Protein AF-A0A950ZKV0-F1 (afdb_monomer_lite)

Structure (mmCIF, N/CA/C/O backbone):
data_AF-A0A950ZKV0-F1
#
_entry.id   AF-A0A950ZKV0-F1
#
loop_
_atom_site.group_PDB
_atom_site.id
_atom_site.type_symbol
_atom_site.label_atom_id
_atom_site.label_alt_id
_atom_site.label_comp_id
_atom_site.label_asym_id
_atom_site.label_entity_id
_atom_site.label_seq_id
_atom_site.pdbx_PDB_ins_code
_atom_site.Cartn_x
_atom_site.Cartn_y
_atom_site.Cartn_z
_atom_site.occupancy
_atom_site.B_iso_or_equiv
_atom_site.auth_seq_id
_atom_site.auth_comp_id
_atom_site.auth_asym_id
_atom_site.auth_atom_id
_atom_site.pdbx_PDB_model_num
ATOM 1 N N . TYR A 1 1 ? 3.084 4.923 8.036 1.00 97.00 1 TYR A N 1
ATOM 2 C CA . TYR A 1 1 ? 2.513 3.866 8.898 1.00 97.00 1 TYR A CA 1
ATOM 3 C C . TYR A 1 1 ? 1.881 4.435 10.167 1.00 97.00 1 TYR A C 1
ATOM 5 O O . TYR A 1 1 ? 0.678 4.298 10.338 1.00 97.00 1 TYR A O 1
ATOM 13 N N . ALA A 1 2 ? 2.643 5.137 11.021 1.00 98.06 2 ALA A N 1
ATOM 14 C CA . ALA A 1 2 ? 2.124 5.747 12.255 1.00 98.06 2 ALA A CA 1
ATOM 15 C C . ALA A 1 2 ? 0.890 6.646 12.035 1.00 98.06 2 ALA A C 1
ATOM 17 O O . ALA A 1 2 ? -0.067 6.564 12.798 1.00 98.06 2 ALA A O 1
ATOM 18 N N . LEU A 1 3 ? 0.870 7.421 10.942 1.00 98.25 3 LEU A N 1
ATOM 19 C CA . LEU A 1 3 ? -0.304 8.195 10.524 1.00 98.25 3 LEU A CA 1
ATOM 20 C C . LEU A 1 3 ? -1.563 7.322 10.373 1.00 98.25 3 LEU A C 1
ATOM 22 O O . LEU A 1 3 ? -2.619 7.673 10.882 1.00 98.25 3 LEU A O 1
ATOM 26 N N . GLY A 1 4 ? -1.444 6.155 9.738 1.00 98.38 4 GLY A N 1
ATOM 27 C CA . GLY A 1 4 ? -2.536 5.194 9.593 1.00 98.38 4 GLY A CA 1
ATOM 28 C C . GLY A 1 4 ? -3.085 4.704 10.927 1.00 98.38 4 GLY A C 1
ATOM 29 O O . GLY A 1 4 ? -4.292 4.721 11.151 1.00 98.38 4 GLY A O 1
ATOM 30 N N . ARG A 1 5 ? -2.189 4.335 11.851 1.00 98.50 5 ARG A N 1
ATOM 31 C CA . ARG A 1 5 ? -2.577 3.945 13.216 1.00 98.50 5 ARG A CA 1
ATOM 32 C C . ARG A 1 5 ? -3.327 5.070 13.930 1.00 98.50 5 ARG A C 1
ATOM 34 O O . ARG A 1 5 ? -4.325 4.807 14.597 1.00 98.50 5 ARG A O 1
ATOM 41 N N . ALA A 1 6 ? -2.866 6.312 13.775 1.00 98.56 6 ALA A N 1
ATOM 42 C CA . ALA A 1 6 ? -3.530 7.481 14.342 1.00 98.56 6 ALA A CA 1
ATOM 43 C C . ALA A 1 6 ? -4.933 7.682 13.745 1.00 98.56 6 ALA A C 1
ATOM 45 O O . ALA A 1 6 ? -5.880 7.888 14.501 1.00 98.56 6 ALA A O 1
ATOM 46 N N . ILE A 1 7 ? -5.092 7.524 12.424 1.00 98.00 7 ILE A N 1
ATOM 47 C CA . ILE A 1 7 ? -6.400 7.554 11.748 1.00 98.00 7 ILE A CA 1
ATOM 48 C C . ILE A 1 7 ? -7.327 6.475 12.322 1.00 98.00 7 ILE A C 1
ATOM 50 O O . ILE A 1 7 ? -8.446 6.785 12.717 1.00 98.00 7 ILE A O 1
ATOM 54 N N . ALA A 1 8 ? -6.867 5.227 12.443 1.00 97.50 8 ALA A N 1
ATOM 55 C CA . ALA A 1 8 ? -7.683 4.145 12.999 1.00 97.50 8 ALA A CA 1
ATOM 56 C C . ALA A 1 8 ? -8.114 4.415 14.449 1.00 97.50 8 ALA A C 1
ATOM 58 O O . ALA A 1 8 ? -9.251 4.130 14.827 1.00 97.50 8 ALA A O 1
ATOM 59 N N . SER A 1 9 ? -7.227 4.986 15.266 1.00 97.50 9 SER A N 1
ATOM 60 C CA . SER A 1 9 ? -7.566 5.393 16.632 1.00 97.50 9 SER A CA 1
ATOM 61 C C . SER A 1 9 ? -8.586 6.530 16.664 1.00 97.50 9 SER A C 1
ATOM 63 O O . SER A 1 9 ? -9.527 6.453 17.448 1.00 97.50 9 SER A O 1
ATOM 65 N N . ALA A 1 10 ? -8.458 7.528 15.787 1.00 97.31 10 ALA A N 1
ATOM 66 C CA . ALA A 1 10 ? -9.431 8.612 15.672 1.00 97.31 10 ALA A CA 1
ATOM 67 C C . ALA A 1 10 ? -10.813 8.100 15.231 1.00 97.31 10 ALA A C 1
ATOM 69 O O . ALA A 1 10 ? -11.820 8.482 15.818 1.00 97.31 10 ALA A O 1
ATOM 70 N N . VAL A 1 11 ? -10.864 7.177 14.263 1.00 96.12 11 VAL A N 1
ATOM 71 C CA . VAL A 1 11 ? -12.114 6.542 13.812 1.00 96.12 11 VAL A CA 1
ATOM 72 C C . VAL A 1 11 ? -12.782 5.754 14.942 1.00 96.12 11 VAL A C 1
ATOM 74 O O . VAL A 1 11 ? -13.991 5.855 15.117 1.00 96.12 11 VAL A O 1
ATOM 77 N N . ARG A 1 12 ? -12.018 5.002 15.747 1.00 94.56 12 ARG A N 1
ATOM 78 C CA . ARG A 1 12 ? -12.564 4.264 16.904 1.00 94.56 12 ARG A CA 1
ATOM 79 C C . ARG A 1 12 ? -13.071 5.168 18.024 1.00 94.56 12 ARG A C 1
ATOM 81 O O . ARG A 1 12 ? -13.989 4.778 18.734 1.00 94.56 12 ARG A O 1
ATOM 88 N N . ALA A 1 13 ? -12.449 6.328 18.207 1.00 96.62 13 ALA A N 1
ATOM 89 C CA . ALA A 1 13 ? -12.834 7.300 19.225 1.00 96.62 13 ALA A CA 1
ATOM 90 C C . ALA A 1 13 ? -14.015 8.190 18.793 1.00 96.62 13 ALA A C 1
ATOM 92 O O . ALA A 1 13 ? -14.461 9.024 19.580 1.00 96.62 13 ALA A O 1
ATOM 93 N N . TRP A 1 14 ? -14.509 8.041 17.559 1.00 96.69 14 TRP A N 1
ATOM 94 C CA . TRP A 1 14 ? -15.611 8.844 17.043 1.00 96.69 14 TRP A CA 1
ATOM 95 C C . TRP A 1 14 ? -16.903 8.557 17.835 1.00 96.69 14 TRP A C 1
ATOM 97 O O . TRP A 1 14 ? -17.301 7.396 17.934 1.00 96.69 14 TRP A O 1
ATOM 107 N N . PRO A 1 15 ? -17.567 9.577 18.414 1.00 96.44 15 PRO A N 1
ATOM 108 C CA . PRO A 1 15 ? -18.671 9.369 19.360 1.00 96.44 15 PRO A CA 1
ATOM 109 C C . PRO A 1 15 ? -19.956 8.870 18.690 1.00 96.44 15 PRO A C 1
ATOM 111 O O . PRO A 1 15 ? -20.754 8.156 19.295 1.00 96.44 15 PRO A O 1
ATOM 114 N N . GLU A 1 16 ? -20.172 9.256 17.437 1.00 96.94 16 GLU A N 1
ATOM 115 C CA . GLU A 1 16 ? -21.324 8.826 16.658 1.00 96.94 16 GLU A CA 1
ATOM 116 C C . GLU A 1 16 ? -21.103 7.438 16.058 1.00 96.94 16 GLU A C 1
ATOM 118 O O . GLU A 1 16 ? -20.011 7.086 15.609 1.00 96.94 16 GLU A O 1
ATOM 123 N N . ARG A 1 17 ? -22.184 6.662 15.958 1.00 93.81 17 ARG A N 1
ATOM 124 C CA . ARG A 1 17 ? -22.180 5.363 15.283 1.00 93.81 17 ARG A CA 1
ATOM 125 C C . ARG A 1 17 ? -22.155 5.548 13.759 1.00 93.81 17 ARG A C 1
ATOM 127 O O . ARG A 1 17 ? -23.166 5.355 13.087 1.00 93.81 17 ARG A O 1
ATOM 134 N N . ALA A 1 18 ? -20.995 5.910 13.222 1.00 95.19 18 ALA A N 1
ATOM 135 C CA . ALA A 1 18 ? -20.762 6.092 11.793 1.00 95.19 18 ALA A CA 1
ATOM 136 C C . ALA A 1 18 ? -20.113 4.855 11.148 1.00 9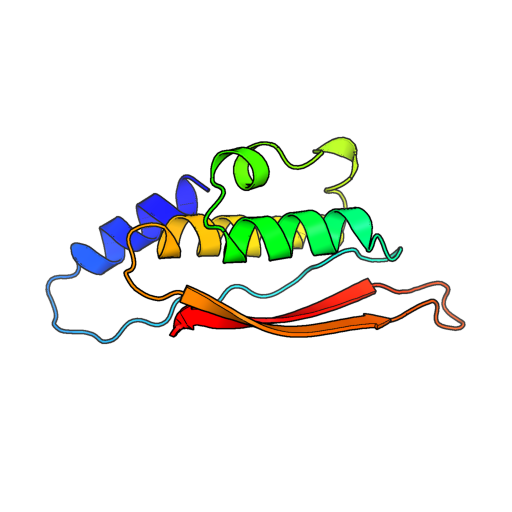5.19 18 ALA A C 1
ATOM 138 O O . ALA A 1 18 ? -19.359 4.111 11.776 1.00 95.19 18 ALA A O 1
ATOM 139 N N . ARG A 1 19 ? -20.384 4.647 9.856 1.00 94.56 19 ARG A N 1
ATOM 140 C CA . ARG A 1 19 ? -19.633 3.706 9.013 1.00 94.56 19 ARG A CA 1
ATOM 141 C C . ARG A 1 19 ? -18.575 4.501 8.260 1.00 94.56 19 ARG A C 1
ATOM 143 O O . ARG A 1 19 ? -18.928 5.339 7.437 1.00 94.56 19 ARG A O 1
ATOM 150 N N . VAL A 1 20 ? -17.303 4.237 8.538 1.00 95.00 20 VAL A N 1
ATOM 151 C CA . VAL A 1 20 ? -16.182 4.975 7.943 1.00 95.00 20 VAL A CA 1
ATOM 152 C C . VAL A 1 20 ? -15.467 4.103 6.918 1.00 95.00 20 VAL A C 1
ATOM 154 O O . VAL A 1 20 ? -15.134 2.954 7.205 1.00 95.00 20 VAL A O 1
ATOM 157 N N . ALA A 1 21 ? -15.219 4.660 5.734 1.00 95.62 21 ALA A N 1
ATOM 158 C CA . ALA A 1 21 ? -14.341 4.076 4.728 1.00 95.62 21 ALA A CA 1
ATOM 159 C C . ALA A 1 21 ? -12.999 4.819 4.729 1.00 95.62 21 ALA A C 1
ATOM 161 O O . ALA A 1 21 ? -12.971 6.048 4.773 1.00 95.62 21 ALA A O 1
ATOM 162 N N . VAL A 1 22 ? -11.894 4.075 4.663 1.00 96.00 22 VAL A N 1
ATOM 163 C CA . VAL A 1 22 ? -10.545 4.628 4.483 1.00 96.00 22 VAL A CA 1
ATOM 164 C C . VAL A 1 22 ? -10.107 4.310 3.061 1.00 96.00 22 VAL A C 1
ATOM 166 O O . VAL A 1 22 ? -10.069 3.143 2.678 1.00 96.00 22 VAL A O 1
ATOM 169 N N . ILE A 1 23 ? -9.797 5.344 2.282 1.00 97.31 23 ILE A N 1
ATOM 170 C CA . ILE A 1 23 ? -9.391 5.221 0.880 1.00 97.31 23 ILE A CA 1
ATOM 171 C C . ILE A 1 23 ? -7.990 5.813 0.746 1.00 97.31 23 ILE A C 1
ATOM 173 O O . ILE A 1 23 ? -7.762 6.960 1.128 1.00 97.31 23 ILE A O 1
ATOM 177 N N . ALA A 1 24 ? -7.062 5.026 0.207 1.00 96.88 24 ALA A N 1
ATOM 178 C CA . ALA A 1 24 ? -5.774 5.509 -0.273 1.00 96.88 24 ALA A CA 1
ATOM 179 C C . ALA A 1 24 ? -5.812 5.559 -1.802 1.00 96.88 24 ALA A C 1
ATOM 181 O O . ALA A 1 24 ? -6.296 4.627 -2.440 1.00 96.88 24 ALA A O 1
ATOM 182 N N . SER A 1 25 ? -5.310 6.647 -2.376 1.00 94.50 25 SER A N 1
ATOM 183 C CA . SER A 1 25 ? -5.216 6.851 -3.822 1.00 94.50 25 SER A CA 1
ATOM 184 C C . SER A 1 25 ? -3.812 7.304 -4.211 1.00 94.50 25 SER A C 1
ATOM 186 O O . SER A 1 25 ? -3.103 7.893 -3.391 1.00 94.50 25 SER A O 1
ATOM 188 N N . GLY A 1 26 ? -3.445 7.078 -5.471 1.00 91.06 26 GLY A N 1
ATOM 189 C CA . GLY A 1 26 ? -2.122 7.392 -6.018 1.00 91.06 26 GLY A CA 1
ATOM 190 C C . GLY A 1 26 ? -1.179 6.189 -6.012 1.00 91.06 26 GLY A C 1
ATOM 191 O O . GLY A 1 26 ? -1.551 5.103 -5.559 1.00 91.06 26 GLY A O 1
ATOM 192 N N . GLY A 1 27 ? 0.037 6.389 -6.517 1.00 82.50 27 GLY A N 1
ATOM 193 C CA . GLY A 1 27 ? 1.006 5.310 -6.732 1.00 82.50 27 GLY A CA 1
ATOM 194 C C . GLY A 1 27 ? 0.588 4.340 -7.854 1.00 82.50 27 GLY A C 1
ATOM 195 O O . GLY A 1 27 ? -0.410 4.569 -8.533 1.00 82.50 27 GLY A O 1
ATOM 196 N N . LEU A 1 28 ? 1.296 3.230 -8.073 1.00 94.25 28 LEU A N 1
ATOM 197 C CA . LEU A 1 28 ? 2.512 2.775 -7.384 1.00 94.25 28 LEU A CA 1
AT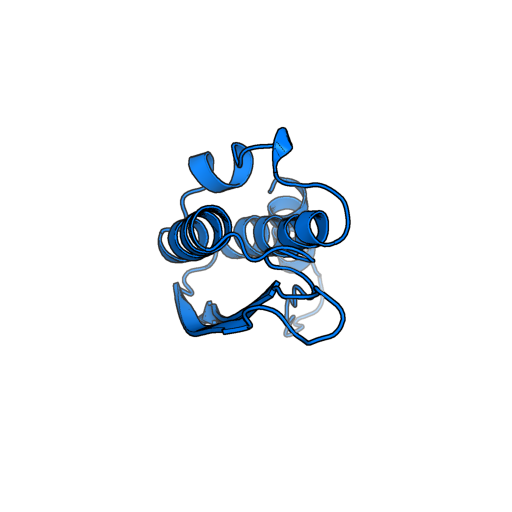OM 198 C C . LEU A 1 28 ? 3.766 3.406 -8.023 1.00 94.25 28 LEU A C 1
ATOM 200 O O . LEU A 1 28 ? 3.892 4.630 -8.018 1.00 94.25 28 LEU A O 1
ATOM 204 N N . SER A 1 29 ? 4.703 2.623 -8.559 1.00 94.75 29 SER A N 1
ATOM 205 C CA . SER A 1 29 ? 5.845 3.146 -9.312 1.00 94.75 29 SER A CA 1
ATOM 206 C C . SER A 1 29 ? 5.406 4.045 -10.478 1.00 94.75 29 SER A C 1
ATOM 208 O O . SER A 1 29 ? 4.512 3.687 -11.243 1.00 94.75 29 SER A O 1
ATOM 210 N N . HIS A 1 30 ? 6.010 5.234 -10.606 1.00 91.56 30 HIS A N 1
ATOM 211 C CA . HIS A 1 30 ? 5.742 6.192 -11.687 1.00 91.56 30 HIS A CA 1
ATOM 212 C C . HIS A 1 30 ? 6.850 7.267 -11.758 1.00 91.56 30 HIS A C 1
ATOM 214 O O . HIS A 1 30 ? 7.233 7.848 -10.745 1.00 91.56 30 HIS A O 1
ATOM 220 N N . PHE A 1 31 ? 7.416 7.637 -12.912 1.00 88.31 31 PHE A N 1
ATOM 221 C CA . PHE A 1 31 ? 7.061 7.333 -14.312 1.00 88.31 31 PHE A CA 1
ATOM 222 C C . PHE A 1 31 ? 7.778 6.111 -14.914 1.00 88.31 31 PHE A C 1
ATOM 224 O O . PHE A 1 31 ? 7.615 5.817 -16.100 1.00 88.31 31 PHE A O 1
ATOM 231 N N . VAL A 1 32 ? 8.625 5.442 -14.133 1.00 88.88 32 VAL A N 1
ATOM 232 C CA . VAL A 1 32 ? 9.316 4.212 -14.530 1.00 88.88 32 VAL A CA 1
ATOM 233 C C . VAL A 1 32 ? 8.715 3.079 -13.719 1.00 88.88 32 VAL A C 1
ATOM 235 O O . VAL A 1 32 ? 8.625 3.190 -12.499 1.00 88.88 32 VAL A O 1
ATOM 238 N N . VAL A 1 33 ? 8.298 2.016 -14.407 1.00 93.12 33 VAL A N 1
ATOM 239 C CA . VAL A 1 33 ? 7.749 0.824 -13.760 1.00 93.12 33 VAL A CA 1
ATOM 240 C C . VAL A 1 33 ? 8.845 0.160 -12.937 1.00 93.12 33 VAL A C 1
ATOM 242 O O . VAL A 1 33 ? 9.909 -0.173 -13.459 1.00 93.12 33 VAL A O 1
ATOM 245 N N . ASP A 1 34 ? 8.549 -0.048 -11.665 1.00 94.88 34 ASP A N 1
ATOM 246 C CA . ASP A 1 34 ? 9.386 -0.758 -10.714 1.00 94.88 34 ASP A CA 1
ATOM 247 C C . ASP A 1 34 ? 8.545 -1.848 -10.037 1.00 94.88 34 ASP A C 1
ATOM 249 O O . ASP A 1 34 ? 8.055 -1.699 -8.916 1.00 94.88 34 ASP A O 1
ATOM 253 N N . GLU A 1 35 ? 8.351 -2.958 -10.756 1.00 96.81 35 GLU A N 1
ATOM 254 C CA . GLU A 1 35 ? 7.520 -4.071 -10.283 1.00 96.81 35 GLU A CA 1
ATOM 255 C C . GLU A 1 35 ? 8.018 -4.671 -8.965 1.00 96.81 35 GLU A C 1
ATOM 257 O O . GLU A 1 35 ? 7.227 -5.210 -8.194 1.00 96.81 35 GLU A O 1
ATOM 262 N N . GLU A 1 36 ? 9.324 -4.615 -8.699 1.00 97.75 36 GLU A N 1
ATOM 263 C CA . GLU A 1 36 ? 9.883 -5.156 -7.463 1.00 97.75 36 GLU A CA 1
ATOM 264 C C . GLU A 1 36 ? 9.414 -4.327 -6.261 1.00 97.75 36 GLU A C 1
ATOM 266 O O . GLU A 1 36 ? 8.922 -4.898 -5.284 1.00 97.75 36 GLU A O 1
ATOM 271 N N . LEU A 1 37 ? 9.505 -2.995 -6.343 1.00 97.62 37 LEU A N 1
ATOM 272 C CA . LEU A 1 37 ? 9.008 -2.108 -5.290 1.00 97.62 37 LEU A CA 1
ATOM 273 C C . LEU A 1 37 ? 7.492 -2.249 -5.119 1.00 97.62 37 LEU A C 1
ATOM 275 O O . LEU A 1 37 ? 7.002 -2.359 -3.992 1.00 97.62 37 LEU A O 1
ATOM 279 N N . ASP A 1 38 ? 6.763 -2.283 -6.232 1.00 97.94 38 ASP A N 1
ATOM 280 C CA . ASP A 1 38 ? 5.307 -2.394 -6.244 1.00 97.94 38 ASP A CA 1
ATOM 281 C C . ASP A 1 38 ? 4.848 -3.684 -5.555 1.00 97.94 38 ASP A C 1
ATOM 283 O O . ASP A 1 38 ? 4.034 -3.657 -4.629 1.00 97.94 38 ASP A O 1
ATOM 287 N N . ARG A 1 39 ? 5.418 -4.828 -5.951 1.00 98.19 39 ARG A N 1
ATOM 288 C CA . ARG A 1 39 ? 5.080 -6.138 -5.379 1.00 98.19 39 ARG A CA 1
ATOM 289 C C . ARG A 1 39 ? 5.552 -6.277 -3.936 1.00 98.19 39 ARG A C 1
ATOM 291 O O . ARG A 1 39 ? 4.860 -6.923 -3.149 1.00 98.19 39 ARG A O 1
ATOM 298 N N . MET A 1 40 ? 6.678 -5.662 -3.565 1.00 98.50 40 MET A N 1
ATOM 299 C CA . MET A 1 40 ? 7.131 -5.599 -2.172 1.00 98.50 40 MET A CA 1
ATOM 300 C C . MET A 1 40 ? 6.096 -4.888 -1.299 1.00 98.50 40 MET A C 1
ATOM 302 O O . MET A 1 40 ? 5.693 -5.422 -0.266 1.00 98.50 40 MET A O 1
ATOM 306 N N . LEU A 1 41 ? 5.631 -3.713 -1.726 1.00 98.31 41 LEU A N 1
ATOM 307 C CA . LEU A 1 41 ? 4.630 -2.939 -1.000 1.00 98.31 41 LEU A CA 1
ATOM 308 C C . LEU A 1 41 ? 3.292 -3.684 -0.917 1.00 98.31 41 LEU A C 1
ATOM 310 O O . LEU A 1 41 ? 2.748 -3.831 0.179 1.00 98.31 41 LEU A O 1
ATOM 314 N N . LEU A 1 42 ? 2.772 -4.178 -2.046 1.00 98.50 42 LEU A N 1
ATOM 315 C CA . LEU A 1 42 ? 1.490 -4.891 -2.095 1.00 98.50 42 LEU A CA 1
ATOM 316 C C . LEU A 1 42 ? 1.524 -6.171 -1.251 1.00 98.50 42 LEU A C 1
ATOM 318 O O . LEU A 1 42 ? 0.630 -6.405 -0.439 1.00 98.50 42 LEU A O 1
ATOM 322 N N . GLY A 1 43 ? 2.591 -6.963 -1.372 1.00 98.44 43 GLY A N 1
ATOM 323 C CA . GLY A 1 43 ? 2.766 -8.182 -0.586 1.00 98.44 43 GLY A CA 1
ATOM 324 C C . GLY A 1 43 ? 2.931 -7.906 0.910 1.00 98.44 43 GLY A C 1
ATOM 325 O O . GLY A 1 43 ? 2.437 -8.676 1.736 1.00 98.44 43 GLY A O 1
ATOM 326 N N . ALA A 1 44 ? 3.587 -6.804 1.284 1.00 98.44 44 ALA A N 1
ATOM 327 C CA . A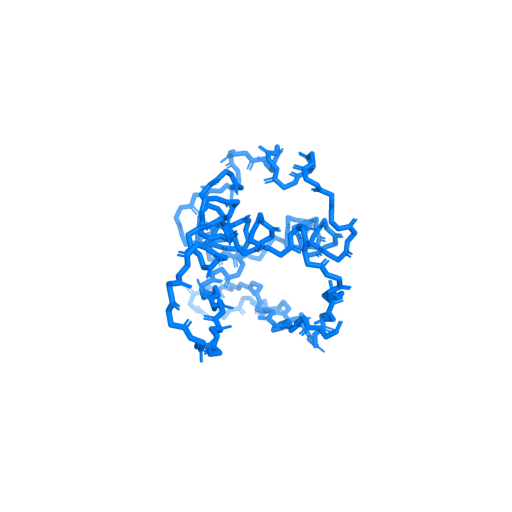LA A 1 44 ? 3.694 -6.398 2.680 1.00 98.44 44 ALA A CA 1
ATOM 328 C C . ALA A 1 44 ? 2.331 -5.982 3.261 1.00 98.44 44 ALA A C 1
ATOM 330 O O . ALA A 1 44 ? 2.035 -6.308 4.410 1.00 98.44 44 ALA A O 1
ATOM 331 N N . LEU A 1 45 ? 1.465 -5.333 2.475 1.00 98.12 45 LEU A N 1
ATOM 332 C CA . LEU A 1 45 ? 0.097 -5.024 2.902 1.00 98.12 45 LEU A CA 1
ATOM 333 C C . LEU A 1 45 ? -0.753 -6.282 3.098 1.00 98.12 45 LEU A C 1
ATOM 335 O O . LEU A 1 45 ? -1.402 -6.408 4.138 1.00 98.12 45 LEU A O 1
ATOM 339 N N . GLU A 1 46 ? -0.716 -7.230 2.155 1.00 97.38 46 GLU A N 1
ATOM 340 C CA . GLU A 1 46 ? -1.437 -8.506 2.280 1.00 97.38 46 GLU A CA 1
ATOM 341 C C . GLU A 1 46 ? -1.034 -9.277 3.539 1.00 97.38 46 GLU A C 1
ATOM 343 O O . GLU A 1 46 ? -1.883 -9.811 4.256 1.00 97.38 46 GLU A O 1
ATOM 348 N N . LYS A 1 47 ? 0.265 -9.285 3.849 1.00 97.06 47 LYS A N 1
ATOM 349 C CA . LYS A 1 47 ? 0.831 -9.990 5.008 1.00 97.06 47 LYS A CA 1
ATOM 350 C C . LYS A 1 47 ? 0.741 -9.201 6.316 1.00 97.06 47 LYS A C 1
ATOM 352 O O . LYS A 1 47 ? 1.137 -9.728 7.352 1.00 97.06 47 LYS A O 1
ATOM 357 N N . LYS A 1 48 ? 0.247 -7.955 6.287 1.00 96.75 48 LYS A N 1
ATOM 358 C CA . LYS A 1 48 ? 0.320 -6.996 7.408 1.00 96.75 48 LYS A CA 1
ATOM 359 C C . LYS A 1 48 ? 1.746 -6.843 7.960 1.00 96.75 48 LYS A C 1
ATOM 361 O O . LYS A 1 48 ? 1.953 -6.688 9.162 1.00 96.75 48 LYS A O 1
ATOM 366 N N . ASP A 1 49 ? 2.736 -6.882 7.074 1.00 98.19 49 ASP A N 1
ATOM 367 C CA . ASP A 1 49 ? 4.147 -6.742 7.415 1.00 98.19 49 ASP A CA 1
ATOM 368 C C . ASP A 1 49 ? 4.500 -5.266 7.652 1.00 98.19 49 ASP A C 1
ATOM 370 O O . ASP A 1 49 ? 4.966 -4.530 6.776 1.00 98.19 49 ASP A O 1
ATOM 374 N N . ALA A 1 50 ? 4.259 -4.830 8.887 1.00 98.25 50 ALA A N 1
ATOM 375 C CA . ALA A 1 50 ? 4.558 -3.482 9.343 1.00 98.25 50 ALA A CA 1
ATOM 376 C C . ALA A 1 50 ? 6.046 -3.125 9.222 1.00 98.25 50 ALA A C 1
ATOM 378 O O . ALA A 1 50 ? 6.373 -1.946 9.072 1.00 98.25 50 ALA A O 1
ATOM 379 N N . ALA A 1 51 ? 6.950 -4.104 9.333 1.00 98.44 51 ALA A N 1
ATOM 380 C CA . ALA A 1 51 ? 8.384 -3.856 9.288 1.00 98.44 51 ALA A CA 1
ATOM 381 C C . ALA A 1 51 ? 8.805 -3.473 7.868 1.00 98.44 51 ALA A C 1
ATOM 383 O O . ALA A 1 51 ? 9.427 -2.425 7.691 1.00 98.44 51 ALA A O 1
ATOM 384 N N . THR A 1 52 ? 8.386 -4.242 6.863 1.00 98.50 52 THR A N 1
ATOM 385 C CA . THR A 1 52 ? 8.660 -3.926 5.454 1.00 98.50 52 THR A CA 1
ATOM 386 C C . THR A 1 52 ? 8.020 -2.597 5.047 1.00 98.50 52 THR A C 1
ATOM 388 O O . THR A 1 52 ? 8.697 -1.731 4.499 1.00 98.50 52 THR A O 1
ATOM 391 N N . LEU A 1 53 ? 6.753 -2.356 5.408 1.00 98.31 53 LEU A N 1
ATOM 392 C CA . LEU A 1 53 ? 6.051 -1.105 5.078 1.00 98.31 53 LEU A CA 1
ATOM 393 C C . LEU A 1 53 ? 6.701 0.154 5.677 1.00 98.31 53 LEU A C 1
ATOM 395 O O . LEU A 1 53 ? 6.572 1.244 5.119 1.00 98.31 53 LEU A O 1
ATOM 399 N N . GLN A 1 54 ? 7.376 0.032 6.821 1.00 97.88 54 GLN A N 1
ATOM 400 C CA . GLN A 1 54 ? 8.082 1.145 7.465 1.00 97.88 54 GLN A CA 1
ATOM 401 C C . GLN A 1 54 ? 9.513 1.337 6.952 1.00 97.88 54 GLN A C 1
ATOM 403 O O . GLN A 1 54 ? 10.080 2.407 7.169 1.00 97.88 54 GLN A O 1
ATOM 408 N N . ASN A 1 55 ? 10.068 0.339 6.261 1.00 98.00 55 ASN A N 1
ATOM 409 C CA . ASN A 1 55 ? 11.452 0.313 5.788 1.00 98.00 55 ASN A CA 1
ATOM 410 C C . ASN A 1 55 ? 11.560 0.140 4.264 1.00 98.00 55 ASN A C 1
ATOM 412 O O . ASN A 1 55 ? 12.577 -0.344 3.774 1.00 98.00 55 ASN A O 1
ATOM 416 N N . LEU A 1 56 ? 10.530 0.540 3.507 1.00 97.50 56 LEU A N 1
ATOM 417 C CA . LEU A 1 56 ? 10.612 0.609 2.046 1.00 97.50 56 LEU A CA 1
ATOM 418 C C . LEU A 1 56 ? 11.830 1.458 1.617 1.00 97.50 56 LEU A C 1
ATOM 420 O O . LEU A 1 56 ? 12.121 2.467 2.274 1.00 97.50 56 LEU A O 1
ATOM 424 N N . PRO A 1 57 ? 12.521 1.090 0.522 1.00 96.56 57 PRO A N 1
ATOM 425 C CA . PRO A 1 57 ? 13.745 1.756 0.074 1.00 96.56 57 PRO A CA 1
ATOM 426 C C . PRO A 1 57 ? 13.464 3.218 -0.290 1.00 96.56 57 PRO A C 1
ATOM 428 O O . PRO A 1 57 ? 12.863 3.527 -1.322 1.00 96.56 57 PRO A O 1
ATOM 431 N N . ARG A 1 58 ? 13.869 4.143 0.587 1.00 94.25 58 ARG A N 1
ATOM 432 C CA . ARG A 1 58 ? 13.507 5.569 0.499 1.00 94.25 58 ARG A CA 1
ATOM 433 C C . ARG A 1 58 ? 14.065 6.228 -0.755 1.00 94.25 58 ARG A C 1
ATOM 435 O O . ARG A 1 58 ? 13.431 7.116 -1.313 1.00 94.25 58 ARG A O 1
ATOM 442 N N . GLU A 1 59 ? 15.219 5.766 -1.208 1.00 94.75 59 GLU A N 1
ATOM 443 C CA . GLU A 1 59 ? 15.890 6.185 -2.431 1.00 94.75 59 GLU A CA 1
ATOM 444 C C . GLU A 1 59 ? 15.102 5.853 -3.708 1.00 94.75 59 GLU A C 1
ATOM 446 O O . GLU A 1 59 ? 15.372 6.454 -4.743 1.00 94.75 59 GLU A O 1
ATOM 451 N N . ARG A 1 60 ? 14.104 4.957 -3.641 1.00 94.50 60 ARG A N 1
ATOM 452 C CA . ARG A 1 60 ? 13.179 4.636 -4.747 1.00 94.50 60 ARG A CA 1
ATOM 453 C C . ARG A 1 60 ? 11.828 5.362 -4.638 1.00 94.50 60 ARG A C 1
ATOM 455 O O . ARG A 1 60 ? 11.037 5.337 -5.574 1.00 94.50 60 ARG A O 1
ATOM 462 N N . LEU A 1 61 ? 11.561 6.049 -3.522 1.00 93.50 61 LEU A N 1
ATOM 463 C CA . LEU A 1 61 ? 10.292 6.732 -3.224 1.00 93.50 61 LEU A CA 1
ATOM 464 C C . LEU A 1 61 ? 10.362 8.239 -3.521 1.00 93.50 61 LEU A C 1
ATOM 466 O O . LEU A 1 61 ? 10.230 9.074 -2.626 1.00 93.50 61 LEU A O 1
ATOM 470 N N . PHE A 1 62 ? 10.565 8.604 -4.784 1.00 89.00 62 PHE A N 1
ATOM 471 C CA . PHE A 1 62 ? 10.649 10.000 -5.230 1.00 89.00 62 PHE A CA 1
ATOM 472 C C . PHE A 1 62 ? 9.634 10.306 -6.335 1.00 89.00 62 PHE A C 1
ATOM 474 O O . PHE A 1 62 ? 9.087 9.402 -6.961 1.00 89.00 62 PHE A O 1
ATOM 481 N N . SER A 1 63 ? 9.387 11.597 -6.590 1.00 89.06 63 SER A N 1
ATOM 482 C CA . SER A 1 63 ? 8.402 12.055 -7.583 1.00 89.06 63 SER A CA 1
ATOM 483 C C . SER A 1 63 ? 7.030 11.391 -7.357 1.00 89.06 63 SER A C 1
ATOM 485 O O . SER A 1 63 ? 6.594 11.260 -6.213 1.00 89.06 63 SER A O 1
ATOM 487 N N . ALA A 1 64 ? 6.351 10.968 -8.419 1.00 90.94 64 ALA A N 1
ATOM 488 C CA . ALA A 1 64 ? 5.047 10.320 -8.349 1.00 90.94 64 ALA A CA 1
ATOM 489 C C . ALA A 1 64 ? 5.066 8.969 -7.608 1.00 90.94 64 ALA A C 1
ATOM 491 O O . ALA A 1 64 ? 4.107 8.658 -6.910 1.00 90.94 64 ALA A O 1
ATOM 492 N N . THR A 1 65 ? 6.176 8.217 -7.620 1.00 94.06 65 THR A N 1
ATOM 493 C CA . THR A 1 65 ? 6.298 6.986 -6.812 1.00 94.06 65 THR A CA 1
ATOM 494 C C . THR A 1 65 ? 6.111 7.246 -5.311 1.00 94.06 65 THR A C 1
ATOM 496 O O . THR A 1 65 ? 5.687 6.351 -4.579 1.00 94.06 65 THR A O 1
ATOM 499 N N . SER A 1 66 ? 6.369 8.467 -4.819 1.00 94.75 66 SER A N 1
ATOM 500 C CA . SER A 1 66 ? 6.170 8.805 -3.400 1.00 94.75 66 SER A CA 1
ATOM 501 C C . SER A 1 66 ? 4.706 8.714 -2.940 1.00 94.75 66 SER A C 1
ATOM 503 O O . SER A 1 66 ? 4.458 8.488 -1.754 1.00 94.75 66 SER A O 1
ATOM 505 N N . GLU A 1 67 ? 3.734 8.776 -3.859 1.00 95.75 67 GLU A N 1
ATOM 506 C CA . GLU A 1 67 ? 2.310 8.567 -3.559 1.00 95.75 67 GLU A CA 1
ATOM 507 C C . GLU A 1 67 ? 2.016 7.155 -3.025 1.00 95.75 67 GLU A C 1
ATOM 509 O O . GLU A 1 67 ? 1.048 6.953 -2.289 1.00 95.75 67 GLU A O 1
ATOM 514 N N . SER A 1 68 ? 2.901 6.189 -3.289 1.00 95.94 68 SER A N 1
ATOM 515 C CA . SER A 1 68 ? 2.868 4.847 -2.694 1.00 95.94 68 SER A CA 1
ATOM 516 C C . SER A 1 68 ? 2.855 4.880 -1.155 1.00 95.94 68 SER A C 1
ATOM 518 O O . SER A 1 68 ? 2.372 3.957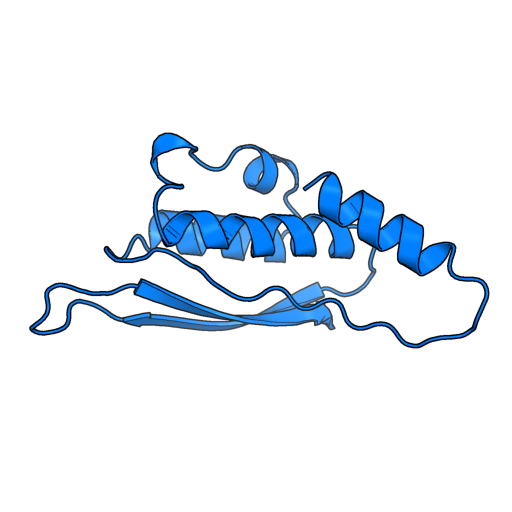 -0.504 1.00 95.94 68 SER A O 1
ATOM 520 N N . LEU A 1 69 ? 3.310 5.969 -0.523 1.00 96.94 69 LEU A N 1
ATOM 521 C CA . LEU A 1 69 ? 3.226 6.146 0.932 1.00 96.94 69 LEU A CA 1
ATOM 522 C C . LEU A 1 69 ? 1.784 6.280 1.455 1.00 96.94 69 LEU A C 1
ATOM 524 O O . LEU A 1 69 ? 1.539 5.979 2.628 1.00 96.94 69 LEU A O 1
ATOM 528 N N . ASN A 1 70 ? 0.813 6.642 0.610 1.00 97.56 70 ASN A N 1
ATOM 529 C CA . ASN A 1 70 ? -0.609 6.594 0.970 1.00 97.56 70 ASN A CA 1
ATOM 530 C C . ASN A 1 70 ? -1.051 5.151 1.251 1.00 97.56 70 ASN A C 1
ATOM 532 O O . ASN A 1 70 ? -1.798 4.896 2.199 1.00 97.56 70 ASN A O 1
ATOM 536 N N . TRP A 1 71 ? -0.511 4.188 0.502 1.00 98.06 71 TRP A N 1
ATOM 537 C CA . TRP A 1 71 ? -0.751 2.767 0.735 1.00 98.06 71 TRP A CA 1
ATOM 538 C C . TRP A 1 71 ? -0.157 2.304 2.075 1.00 98.06 71 TRP A C 1
ATOM 540 O O . TRP A 1 71 ? -0.784 1.565 2.831 1.00 98.06 71 TRP A O 1
ATOM 550 N N . VAL A 1 72 ? 1.015 2.826 2.450 1.00 98.12 72 VAL A N 1
ATOM 551 C CA . VAL A 1 72 ? 1.611 2.597 3.780 1.00 98.12 72 VAL A CA 1
ATOM 552 C C . VAL A 1 72 ? 0.742 3.196 4.898 1.00 98.12 72 VAL A C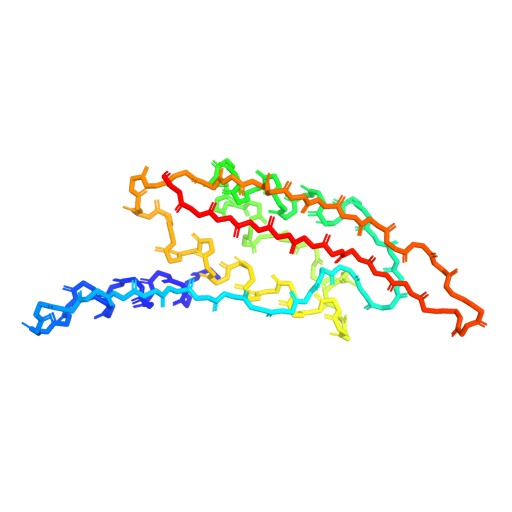 1
ATOM 554 O O . VAL A 1 72 ? 0.692 2.663 6.014 1.00 98.12 72 VAL A O 1
ATOM 557 N N . ALA A 1 73 ? 0.065 4.320 4.644 1.00 98.25 73 ALA A N 1
ATOM 558 C CA . ALA A 1 73 ? -0.873 4.907 5.595 1.00 98.25 73 ALA A CA 1
ATOM 559 C C . ALA A 1 73 ? -2.120 4.027 5.773 1.00 98.25 73 ALA A C 1
ATOM 561 O O . ALA A 1 73 ? -2.454 3.715 6.915 1.00 98.25 73 ALA A O 1
ATOM 562 N N . VAL A 1 74 ? -2.758 3.544 4.699 1.00 98.19 74 VAL A N 1
ATOM 563 C CA . VAL A 1 74 ? -3.897 2.617 4.852 1.00 98.19 74 VAL A CA 1
ATOM 564 C C . VAL A 1 74 ? -3.464 1.293 5.485 1.00 98.19 74 VAL A C 1
ATOM 566 O O . VAL A 1 74 ? -4.162 0.804 6.365 1.00 98.19 74 VAL A O 1
ATOM 569 N N . GLY A 1 75 ? -2.267 0.778 5.183 1.00 98.12 75 GLY A N 1
ATOM 570 C CA . GLY A 1 75 ? -1.707 -0.392 5.870 1.00 98.12 75 GLY A CA 1
ATOM 571 C C . GLY A 1 75 ? -1.668 -0.224 7.393 1.00 98.12 75 GLY A C 1
ATOM 572 O O . GLY A 1 75 ? -2.136 -1.090 8.130 1.00 98.12 75 GLY A O 1
ATOM 573 N N . GLY A 1 76 ? -1.215 0.939 7.872 1.00 98.38 76 GLY A N 1
ATOM 574 C CA . GLY A 1 76 ? -1.238 1.265 9.302 1.00 98.38 76 GLY A CA 1
ATOM 575 C C . GLY A 1 76 ? -2.648 1.424 9.881 1.00 98.38 76 GLY A C 1
ATOM 576 O O . GLY A 1 76 ? -2.867 1.097 11.045 1.00 98.38 76 GLY A O 1
ATOM 577 N N . ALA A 1 77 ? -3.612 1.906 9.091 1.00 98.25 77 ALA A N 1
ATOM 578 C CA . ALA A 1 77 ? -5.006 2.013 9.523 1.00 98.25 77 ALA A CA 1
ATOM 579 C C . ALA A 1 77 ? -5.685 0.636 9.631 1.00 98.25 77 ALA A C 1
ATOM 581 O O . ALA A 1 77 ? -6.483 0.394 10.538 1.00 98.25 77 ALA A O 1
ATOM 582 N N . MET A 1 78 ? -5.324 -0.284 8.735 1.00 97.75 78 MET A N 1
ATOM 583 C CA . MET A 1 78 ? -5.915 -1.617 8.631 1.00 97.75 78 MET A CA 1
ATOM 584 C C . MET A 1 78 ? -5.211 -2.679 9.484 1.00 97.75 78 MET A C 1
ATOM 586 O O . MET A 1 78 ? -5.760 -3.765 9.657 1.00 97.75 78 MET A O 1
ATOM 590 N N . GLU A 1 79 ? -4.045 -2.379 10.067 1.00 94.75 79 GLU A N 1
ATOM 591 C CA . GLU A 1 79 ? -3.261 -3.304 10.903 1.00 94.75 79 GLU A CA 1
ATOM 592 C C . GLU A 1 79 ? -4.111 -3.991 11.981 1.00 94.75 79 GLU A C 1
ATOM 594 O O . GLU A 1 79 ? -4.172 -5.217 12.053 1.00 94.75 79 GLU A O 1
ATOM 599 N N . SER A 1 80 ? -4.810 -3.186 12.786 1.00 91.75 80 SER A N 1
ATOM 600 C CA . SER A 1 80 ? -5.667 -3.655 13.886 1.00 91.75 80 SER A CA 1
ATOM 601 C C . SER A 1 80 ? -7.039 -4.183 13.442 1.00 91.75 80 SER A C 1
ATOM 603 O O . SER A 1 80 ? -7.833 -4.602 14.281 1.00 91.75 80 SER A O 1
ATOM 605 N N . SER A 1 81 ? -7.351 -4.129 12.145 1.00 93.56 81 SER A N 1
ATOM 606 C CA . SER A 1 81 ? -8.607 -4.647 11.602 1.00 93.56 81 SER A CA 1
ATOM 607 C C . SER A 1 81 ? -8.551 -6.168 11.462 1.00 93.56 81 SER A C 1
ATOM 609 O O . SER A 1 81 ? -7.500 -6.727 11.154 1.00 93.56 81 SER A O 1
ATOM 611 N N . ALA A 1 82 ? -9.687 -6.850 11.621 1.00 94.56 82 ALA A N 1
ATOM 612 C CA . ALA A 1 82 ? -9.807 -8.272 11.288 1.00 94.56 82 ALA A CA 1
ATOM 613 C C . ALA A 1 82 ? -9.858 -8.523 9.769 1.00 94.56 82 ALA A C 1
ATOM 615 O O . ALA A 1 82 ? -9.588 -9.639 9.329 1.00 94.56 82 ALA A O 1
ATOM 616 N N . LEU A 1 83 ? -10.159 -7.483 8.980 1.00 96.38 83 LEU A N 1
ATOM 617 C CA . LEU A 1 83 ? -10.233 -7.567 7.525 1.00 96.38 83 LEU A CA 1
ATOM 618 C C . LEU A 1 83 ? -8.862 -7.919 6.934 1.00 96.38 83 LEU A C 1
ATOM 620 O O . LEU A 1 83 ? -7.807 -7.497 7.438 1.00 96.38 83 LEU A O 1
ATOM 624 N N . LYS A 1 84 ? -8.888 -8.684 5.849 1.00 95.94 84 LYS A N 1
ATOM 625 C CA . LYS A 1 84 ? -7.725 -9.074 5.057 1.00 95.94 84 LYS A CA 1
ATOM 626 C C . LYS A 1 84 ? -7.733 -8.293 3.757 1.00 95.94 84 LYS A C 1
ATOM 628 O O . LYS A 1 84 ? -8.786 -8.089 3.160 1.00 95.94 84 LYS A O 1
ATOM 633 N N . MET A 1 85 ? -6.556 -7.849 3.334 1.00 97.81 85 MET A N 1
ATOM 634 C CA . MET A 1 85 ? -6.425 -7.272 2.006 1.00 97.81 85 MET A CA 1
ATOM 635 C C . MET A 1 85 ? -6.625 -8.375 0.964 1.00 97.81 85 MET A C 1
ATOM 637 O O . MET A 1 85 ? -6.071 -9.464 1.090 1.00 97.81 85 MET A O 1
ATOM 641 N N . GLU A 1 86 ? -7.405 -8.061 -0.056 1.00 97.88 86 GLU A N 1
ATOM 642 C CA . GLU A 1 86 ? -7.482 -8.765 -1.325 1.00 97.88 86 GLU A CA 1
ATOM 643 C C . GLU A 1 86 ? -6.959 -7.804 -2.394 1.00 97.88 86 GLU A C 1
ATOM 645 O O . GLU A 1 86 ? -7.551 -6.740 -2.625 1.00 97.88 86 GLU A O 1
ATOM 650 N N . LEU A 1 87 ? -5.846 -8.163 -3.033 1.00 98.06 87 LEU A N 1
ATOM 651 C CA . LEU A 1 87 ? -5.423 -7.519 -4.267 1.00 98.06 87 LEU A CA 1
ATOM 652 C C . LEU A 1 87 ? -6.381 -7.946 -5.385 1.00 98.06 87 LEU A C 1
ATOM 654 O O . LEU A 1 87 ? -6.452 -9.123 -5.727 1.00 98.06 87 LEU A O 1
ATOM 658 N N . VAL A 1 88 ? -7.131 -6.990 -5.934 1.00 97.81 88 VAL A N 1
ATOM 659 C CA . VAL A 1 88 ? -8.057 -7.251 -7.044 1.00 97.81 88 VAL A CA 1
ATOM 660 C C . VAL A 1 88 ? -7.272 -7.416 -8.337 1.00 97.81 88 VAL A C 1
ATOM 662 O O . VAL A 1 88 ? -7.506 -8.371 -9.070 1.00 97.81 88 VAL A O 1
ATOM 665 N N . ASP A 1 89 ? -6.342 -6.498 -8.605 1.00 97.75 89 ASP A N 1
ATOM 666 C CA . ASP A 1 89 ? -5.408 -6.622 -9.720 1.00 97.75 89 ASP A CA 1
ATOM 667 C C . ASP A 1 89 ? -4.179 -5.729 -9.514 1.00 97.75 89 ASP A C 1
ATOM 669 O O . ASP A 1 89 ? -4.237 -4.719 -8.801 1.00 97.75 89 ASP A O 1
ATOM 673 N N . TYR A 1 90 ? -3.086 -6.097 -10.176 1.00 97.69 90 TYR A N 1
ATOM 674 C CA . TYR A 1 90 ? -1.914 -5.263 -10.395 1.00 97.69 90 TYR A CA 1
ATOM 675 C C . TYR A 1 90 ? -1.504 -5.350 -11.865 1.00 97.69 90 TYR A C 1
ATOM 677 O O . TYR A 1 90 ? -1.128 -6.415 -12.357 1.00 97.69 90 TYR A O 1
ATOM 685 N N . VAL A 1 91 ? -1.513 -4.205 -12.542 1.00 96.25 91 VAL A N 1
ATOM 686 C CA . VAL A 1 91 ? -1.161 -4.086 -13.953 1.00 96.25 91 VAL A CA 1
ATOM 687 C C . VAL A 1 91 ? 0.071 -3.190 -14.092 1.00 96.25 91 VAL A C 1
ATOM 689 O O . VAL A 1 91 ? -0.027 -1.979 -13.862 1.00 96.25 91 VAL A O 1
ATOM 692 N N . PRO A 1 92 ? 1.227 -3.739 -14.502 1.00 94.31 92 PRO A N 1
ATOM 693 C CA . PRO A 1 92 ? 2.366 -2.927 -14.895 1.00 94.31 92 PRO A CA 1
ATOM 694 C C . PRO A 1 92 ? 2.116 -2.366 -16.300 1.00 94.31 92 PRO A C 1
ATOM 696 O O . PRO A 1 92 ? 2.116 -3.087 -17.301 1.00 94.31 92 PRO A O 1
ATOM 699 N N . VAL A 1 93 ? 1.889 -1.058 -16.395 1.00 92.31 93 VAL A N 1
ATOM 700 C CA . VAL A 1 93 ? 1.681 -0.374 -17.674 1.00 92.31 93 VAL A CA 1
ATOM 701 C C . VAL A 1 93 ? 3.023 0.114 -18.182 1.00 92.31 93 VAL A C 1
ATOM 703 O O . VAL A 1 93 ? 3.471 1.233 -17.924 1.00 92.31 93 VAL A O 1
ATOM 706 N N . TYR A 1 94 ? 3.685 -0.788 -18.896 1.00 88.44 94 TYR A N 1
ATOM 707 C CA . TYR A 1 94 ? 4.973 -0.534 -19.509 1.00 88.44 94 TYR A CA 1
ATOM 708 C C . TYR A 1 94 ? 4.885 0.479 -20.653 1.00 88.44 94 TYR A C 1
ATOM 710 O O . TYR A 1 94 ? 4.109 0.319 -21.589 1.00 88.44 94 TYR A O 1
ATOM 718 N N . ARG A 1 95 ? 5.750 1.495 -20.550 1.00 72.81 95 ARG A N 1
ATOM 719 C CA . ARG A 1 95 ? 6.246 2.418 -21.583 1.00 72.81 95 ARG A CA 1
ATOM 720 C C . ARG A 1 95 ? 5.272 2.781 -22.713 1.00 72.81 95 ARG A C 1
ATOM 722 O O . ARG A 1 95 ? 5.145 2.088 -23.719 1.00 72.81 95 ARG A O 1
ATOM 729 N N . THR A 1 96 ? 4.729 3.987 -22.615 1.00 76.88 96 THR A N 1
ATOM 730 C CA . THR A 1 96 ? 4.064 4.693 -23.713 1.00 76.88 96 THR A CA 1
ATOM 731 C C . THR A 1 96 ? 5.087 5.366 -24.650 1.00 76.88 96 THR A C 1
ATOM 733 O O . THR A 1 96 ? 6.244 5.568 -24.260 1.00 76.88 96 THR A O 1
ATOM 736 N N . PRO A 1 97 ? 4.688 5.806 -25.861 1.00 83.62 97 PRO A N 1
ATOM 737 C CA . PRO A 1 97 ? 5.524 6.651 -26.723 1.00 83.62 97 PRO A CA 1
ATOM 738 C C . PRO A 1 97 ? 6.023 7.947 -26.059 1.00 83.62 97 PRO A C 1
ATOM 740 O O . PRO A 1 97 ? 7.026 8.507 -26.492 1.00 83.62 97 PRO A O 1
ATOM 743 N N . ALA A 1 98 ? 5.370 8.404 -24.984 1.00 80.19 98 ALA A N 1
ATOM 744 C CA . ALA A 1 98 ? 5.803 9.545 -24.178 1.00 80.19 98 ALA A CA 1
ATOM 745 C C . ALA A 1 98 ? 6.881 9.185 -23.129 1.00 80.19 98 ALA A C 1
ATOM 747 O O . ALA A 1 98 ? 7.207 10.015 -22.285 1.00 80.19 98 ALA A O 1
ATOM 748 N N . ASN A 1 99 ? 7.437 7.964 -23.164 1.00 80.38 99 ASN A N 1
ATOM 749 C CA . ASN A 1 99 ? 8.382 7.420 -22.178 1.00 80.38 99 ASN A CA 1
ATOM 750 C C . ASN A 1 99 ? 7.848 7.405 -20.735 1.00 80.38 99 ASN A C 1
ATOM 752 O O . ASN A 1 99 ? 8.625 7.461 -19.784 1.00 80.38 99 ASN A O 1
ATOM 756 N N . THR A 1 100 ? 6.533 7.289 -20.564 1.00 85.25 100 THR A N 1
ATOM 757 C CA . THR A 1 100 ? 5.899 7.138 -19.251 1.00 85.25 100 THR A CA 1
ATOM 758 C C . THR A 1 100 ? 5.397 5.716 -19.052 1.00 85.25 100 THR A C 1
ATOM 760 O O . THR A 1 100 ? 5.010 5.042 -20.007 1.00 85.25 100 THR A O 1
ATOM 763 N N . GLY A 1 101 ? 5.393 5.258 -17.810 1.00 91.31 101 GLY A N 1
ATOM 764 C CA . GLY A 1 101 ? 4.776 4.015 -17.377 1.00 91.31 101 GLY A CA 1
ATOM 765 C C . GLY A 1 101 ? 4.531 4.045 -15.874 1.00 91.31 101 GLY A C 1
ATOM 766 O O . GLY A 1 101 ? 4.955 4.971 -15.181 1.00 91.31 101 GLY A O 1
ATOM 767 N N . GLY A 1 102 ? 3.840 3.034 -15.371 1.00 93.75 102 GLY A N 1
ATOM 768 C CA . GLY A 1 102 ? 3.662 2.885 -13.936 1.00 93.75 102 GLY A CA 1
ATOM 769 C C . GLY A 1 102 ? 2.980 1.589 -13.541 1.00 93.75 102 GLY A C 1
ATOM 770 O O . GLY A 1 102 ? 2.479 0.854 -14.394 1.00 93.75 102 GLY A O 1
ATOM 771 N N . GLY A 1 103 ? 2.995 1.309 -12.245 1.00 95.25 103 GLY A N 1
ATOM 772 C CA . GLY A 1 103 ? 2.259 0.202 -11.653 1.00 95.25 103 GLY A CA 1
ATOM 773 C C . GLY A 1 103 ? 0.893 0.654 -11.158 1.00 95.25 103 GLY A C 1
ATOM 774 O O . GLY A 1 103 ? 0.809 1.524 -10.294 1.00 95.25 103 GLY A O 1
ATOM 775 N N . TRP A 1 104 ? -0.180 0.038 -11.649 1.00 95.62 104 TRP A N 1
ATOM 776 C CA . TRP A 1 104 ? -1.535 0.319 -11.174 1.00 95.62 104 TRP A CA 1
ATOM 777 C C . TRP A 1 104 ? -2.068 -0.868 -10.404 1.00 95.62 104 TRP A C 1
ATOM 779 O O . TRP A 1 104 ? -2.047 -1.988 -10.902 1.00 9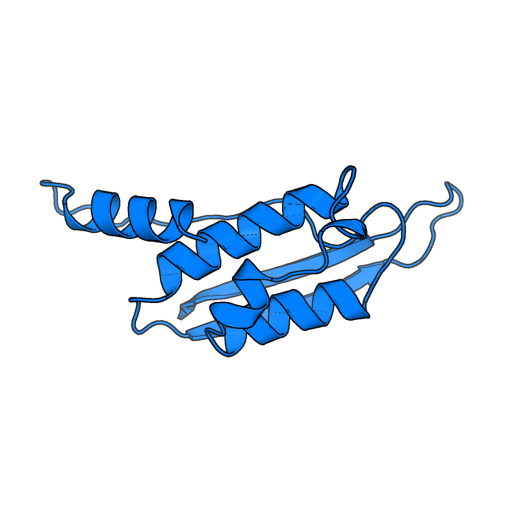5.62 104 TRP A O 1
ATOM 789 N N . ALA A 1 105 ? -2.575 -0.620 -9.203 1.00 97.50 105 ALA A N 1
ATOM 790 C CA . ALA A 1 105 ? -3.209 -1.646 -8.399 1.00 97.50 105 ALA A CA 1
ATOM 791 C C . ALA A 1 105 ? -4.569 -1.186 -7.900 1.00 97.50 105 ALA A C 1
ATOM 793 O O . ALA A 1 105 ? -4.782 -0.006 -7.610 1.00 97.50 105 ALA A O 1
ATOM 794 N N . PHE A 1 106 ? -5.462 -2.152 -7.725 1.00 97.94 106 PHE A N 1
ATOM 795 C CA . PHE A 1 106 ? -6.674 -1.971 -6.947 1.00 97.94 106 PHE A CA 1
ATOM 796 C C . PHE A 1 106 ? -6.748 -3.062 -5.887 1.00 97.94 106 PHE A C 1
ATOM 798 O O . PHE A 1 106 ? -6.541 -4.238 -6.176 1.00 97.94 106 PHE A O 1
ATOM 805 N N . ALA A 1 107 ? -7.042 -2.675 -4.652 1.00 97.88 107 ALA A N 1
ATOM 806 C CA . ALA A 1 107 ? -7.170 -3.601 -3.541 1.00 97.88 107 ALA A CA 1
ATOM 807 C C . ALA A 1 107 ? -8.318 -3.182 -2.633 1.00 97.88 107 ALA A C 1
ATOM 809 O O . ALA A 1 107 ? -8.667 -2.002 -2.535 1.00 97.88 107 ALA A O 1
ATOM 810 N N . ARG A 1 108 ? -8.892 -4.161 -1.943 1.00 97.75 108 ARG A N 1
ATOM 811 C CA . ARG A 1 108 ? -9.930 -3.943 -0.935 1.00 97.75 108 ARG A CA 1
ATOM 812 C C . ARG A 1 108 ? -9.637 -4.765 0.307 1.00 97.75 108 ARG A C 1
ATOM 814 O O . ARG A 1 108 ? -8.892 -5.733 0.252 1.00 97.75 108 ARG A O 1
ATOM 821 N N . TRP A 1 109 ? -10.242 -4.384 1.424 1.00 97.50 109 TRP A N 1
ATOM 822 C CA . TRP A 1 109 ? -10.173 -5.139 2.670 1.00 97.50 109 TRP A CA 1
ATOM 823 C C . TRP A 1 109 ? -11.538 -5.761 2.955 1.00 97.50 109 TRP A C 1
ATOM 825 O O . TRP A 1 109 ? -12.536 -5.038 2.961 1.00 97.50 109 TRP A O 1
ATOM 835 N N . GLN A 1 110 ? -11.569 -7.074 3.192 1.00 93.38 110 GLN A N 1
ATOM 836 C CA . GLN A 1 110 ? -12.782 -7.850 3.485 1.00 93.38 110 GLN A CA 1
ATOM 837 C C . GLN A 1 110 ? -12.574 -8.881 4.596 1.00 93.38 110 GLN A C 1
ATOM 839 O O . GLN A 1 110 ? -11.407 -9.253 4.863 1.00 93.38 110 GLN A O 1
#

Sequence (110 aa):
YALGRAIASAVRAWPERARVAVIASGGLSHFVVDEELDRMLLGALEKKDAATLQNLPRERLFSATSESLNWVAVGGAMESSALKMELVDYVPVYRTPANTGGGWAFARWQ

Secondary structure (DSSP, 8-state):
-HHHHHHHHHHHT-SS---------S-SSEES--HHHHHHHHHHHHTT-HHHHHS--GGG--GGGGGHHHHHHHHHHHTTSS--EEEEEEEEE---TTS-EEEEEEEEE-

pLDDT: mean 95.04, std 4.69, range [72.81, 98.56]

Radius of gyration: 14.72 Å; chains: 1; bounding box: 38×22×46 Å

Foldseek 3Di:
DVLLLVVLVVVVPDPDPDDDDQDQDFDADKFAEDVVLVCQLVVCLQVLVLPSLVPRPVVRCDDRNVSSVSSSSNSNNCSPPPWGKDWPDWDWADQDPVRGTHIDTDIDTD